Protein AF-A0A6P2HDU5-F1 (afdb_monomer_lite)

Secondary structure (DSSP, 8-state):
----------GGGS---HHHHHHHHHHTT--GGG-TTTTTSTHHHHHHHHHHHHHHHHHHH---

Structure (mmCIF, N/CA/C/O backbone):
data_AF-A0A6P2HDU5-F1
#
_entry.id   AF-A0A6P2HDU5-F1
#
loop_
_atom_site.group_PDB
_atom_site.id
_atom_site.type_symbol
_atom_site.label_atom_id
_atom_site.label_alt_id
_atom_site.label_comp_id
_atom_site.label_asym_id
_atom_site.label_entity_id
_atom_site.label_seq_id
_atom_site.pdbx_PDB_ins_code
_atom_site.Cartn_x
_atom_site.Cartn_y
_atom_site.Cartn_z
_atom_site.occupancy
_atom_site.B_iso_or_equiv
_atom_site.auth_seq_id
_atom_site.auth_comp_id
_atom_site.auth_asym_id
_atom_site.auth_atom_id
_atom_site.pdbx_PDB_model_num
ATOM 1 N N . MET A 1 1 ? -15.639 7.131 -31.520 1.00 35.78 1 MET A N 1
ATOM 2 C CA . MET A 1 1 ? -15.694 6.748 -30.095 1.00 35.78 1 MET A CA 1
ATOM 3 C C . MET A 1 1 ? -14.291 6.902 -29.538 1.00 35.78 1 MET A C 1
ATOM 5 O O . MET A 1 1 ? -13.426 6.120 -29.901 1.00 35.78 1 MET A O 1
ATOM 9 N N . GLY A 1 2 ? -14.031 7.980 -28.795 1.00 37.00 2 GLY A N 1
ATOM 10 C CA . GLY A 1 2 ? -12.733 8.193 -28.153 1.00 37.00 2 GLY A CA 1
ATOM 11 C C . GLY A 1 2 ? -12.644 7.281 -26.940 1.00 37.00 2 GLY A C 1
ATOM 12 O O . GLY A 1 2 ? -13.377 7.492 -25.976 1.00 37.00 2 GLY A O 1
ATOM 13 N N . GLY A 1 3 ? -11.825 6.232 -27.028 1.00 39.75 3 GLY A N 1
ATOM 14 C CA . GLY A 1 3 ? -11.541 5.350 -25.904 1.00 39.75 3 GLY A CA 1
ATOM 15 C C . GLY A 1 3 ? -10.965 6.181 -24.767 1.00 39.75 3 GLY A C 1
ATOM 16 O O . GLY A 1 3 ? -9.893 6.764 -24.900 1.00 39.75 3 GLY A O 1
ATOM 17 N N . ARG A 1 4 ? -11.727 6.291 -23.680 1.00 39.44 4 ARG A N 1
ATOM 18 C CA . ARG A 1 4 ? -11.285 6.883 -22.424 1.00 39.44 4 ARG A CA 1
ATOM 19 C C . ARG A 1 4 ? -10.081 6.057 -21.979 1.00 39.44 4 ARG A C 1
ATOM 21 O O . ARG A 1 4 ? -10.252 4.883 -21.672 1.00 39.44 4 ARG A O 1
ATOM 28 N N . MET A 1 5 ? -8.884 6.641 -22.040 1.00 40.47 5 MET A N 1
ATOM 29 C CA . MET A 1 5 ? -7.698 6.094 -21.385 1.00 40.47 5 MET A CA 1
ATOM 30 C C . MET A 1 5 ? -8.121 5.797 -19.946 1.00 40.47 5 MET A C 1
ATOM 32 O O . MET A 1 5 ? -8.478 6.722 -19.211 1.00 40.47 5 MET A O 1
ATOM 36 N N . LEU A 1 6 ? -8.209 4.513 -19.596 1.00 50.09 6 LEU A N 1
ATOM 37 C CA . LEU A 1 6 ? -8.308 4.114 -18.201 1.00 50.09 6 LEU A CA 1
ATOM 38 C C . LEU A 1 6 ? -7.103 4.763 -17.503 1.00 50.09 6 LEU A C 1
ATOM 40 O O . LEU A 1 6 ? -6.027 4.797 -18.113 1.00 50.09 6 LEU A O 1
ATOM 44 N N . PRO A 1 7 ? -7.279 5.376 -16.315 1.00 49.09 7 PRO A N 1
ATOM 45 C CA . PRO A 1 7 ? -6.137 5.858 -15.551 1.00 49.09 7 PRO A CA 1
ATOM 46 C C . PRO A 1 7 ? -5.170 4.692 -15.464 1.00 49.09 7 PRO A C 1
ATOM 48 O O . PRO A 1 7 ? -5.612 3.575 -15.240 1.00 49.09 7 PRO A O 1
ATOM 51 N N . ASP A 1 8 ? -3.912 4.951 -15.784 1.00 47.53 8 ASP A N 1
ATOM 52 C CA . ASP A 1 8 ? -2.884 3.942 -15.963 1.00 47.53 8 ASP A CA 1
ATOM 53 C C . ASP A 1 8 ? -2.869 3.024 -14.724 1.00 47.53 8 ASP A C 1
ATOM 55 O O . ASP A 1 8 ? -2.298 3.360 -13.693 1.00 47.53 8 ASP A O 1
ATOM 59 N N . GLU A 1 9 ? -3.571 1.883 -14.799 1.00 50.16 9 GLU A N 1
ATOM 60 C CA . GLU A 1 9 ? -3.710 0.899 -13.709 1.00 50.16 9 GLU A CA 1
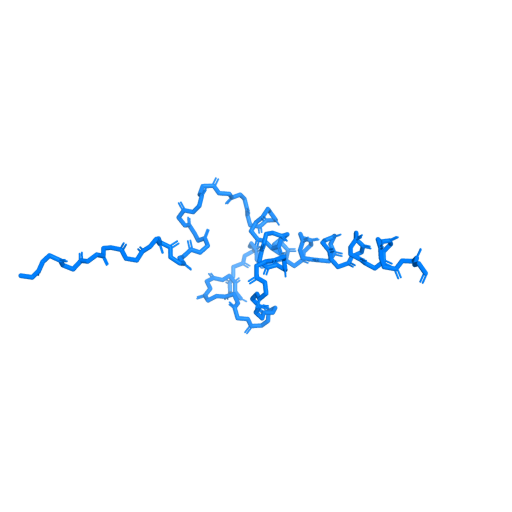ATOM 61 C C . GLU A 1 9 ? -2.384 0.172 -13.468 1.00 50.16 9 GLU A C 1
ATOM 63 O O . GLU A 1 9 ? -2.306 -0.799 -12.722 1.00 50.16 9 GLU A O 1
ATOM 68 N N . ASN A 1 10 ? -1.324 0.616 -14.141 1.00 49.72 10 ASN A N 1
ATOM 69 C CA . ASN A 1 10 ? 0.003 0.099 -13.997 1.00 49.72 10 ASN A CA 1
ATOM 70 C C . ASN A 1 10 ? 0.670 0.775 -12.794 1.00 49.72 10 ASN A C 1
ATOM 72 O O . ASN A 1 10 ? 1.077 1.935 -12.891 1.00 49.72 10 ASN A O 1
ATOM 76 N N . PRO A 1 11 ? 0.913 0.060 -11.685 1.00 50.97 11 PRO A N 1
ATOM 77 C CA . PRO A 1 11 ? 1.714 0.596 -10.595 1.00 50.97 11 PRO A CA 1
ATOM 78 C C . PRO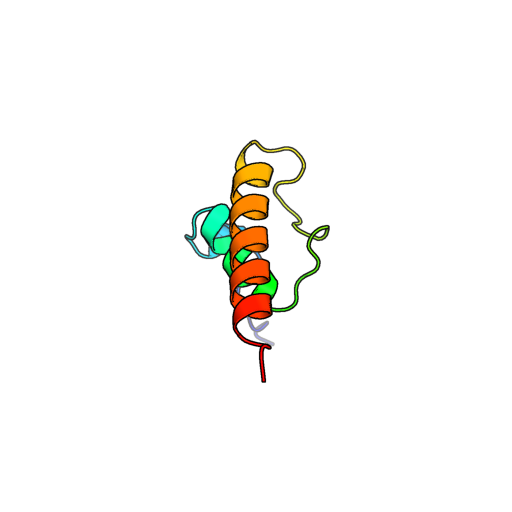 A 1 11 ? 3.053 1.185 -11.086 1.00 50.97 11 PRO A C 1
ATOM 80 O O . PRO A 1 11 ? 3.529 2.164 -10.513 1.00 50.97 11 PRO A O 1
ATOM 83 N N . ARG A 1 12 ? 3.641 0.696 -12.194 1.00 50.06 12 ARG A N 1
ATOM 84 C CA . ARG A 1 12 ? 4.900 1.227 -12.753 1.00 50.06 12 ARG A CA 1
ATOM 85 C C . ARG A 1 12 ? 4.831 2.669 -13.271 1.00 50.06 12 ARG A C 1
ATOM 87 O O . ARG A 1 12 ? 5.884 3.298 -13.349 1.00 50.06 12 ARG A O 1
ATOM 94 N N . SER A 1 13 ? 3.662 3.203 -13.620 1.00 52.69 13 SER A N 1
ATOM 95 C CA . SER A 1 13 ? 3.518 4.544 -14.218 1.00 52.69 13 SER A CA 1
ATOM 96 C C . SER A 1 13 ? 3.206 5.648 -13.205 1.00 52.69 13 SER A C 1
ATOM 98 O O . SER A 1 13 ? 3.215 6.827 -13.553 1.00 52.69 13 SER A O 1
ATOM 100 N N . THR A 1 14 ? 3.019 5.289 -11.932 1.00 61.81 14 THR A N 1
ATOM 101 C CA . THR A 1 14 ? 2.714 6.233 -10.843 1.00 61.81 14 THR A CA 1
ATOM 102 C C . THR A 1 14 ? 3.882 7.162 -10.479 1.00 61.81 14 THR A C 1
ATOM 104 O O . THR A 1 14 ? 3.704 8.108 -9.716 1.00 61.81 14 THR A O 1
ATOM 107 N N . GLY A 1 15 ? 5.096 6.903 -10.989 1.00 66.56 15 GLY A N 1
ATOM 108 C CA . GLY A 1 15 ? 6.319 7.614 -10.588 1.00 66.56 15 GLY A CA 1
ATOM 109 C C . GLY A 1 15 ? 6.787 7.290 -9.162 1.00 66.56 15 GLY A C 1
ATOM 110 O O . GLY A 1 15 ? 7.749 7.886 -8.679 1.00 66.56 15 GLY A O 1
ATOM 111 N N . LEU A 1 16 ? 6.122 6.348 -8.489 1.00 74.50 16 LEU A N 1
ATOM 112 C CA . LEU A 1 16 ? 6.426 5.926 -7.130 1.00 74.50 16 LEU A CA 1
ATOM 113 C C . LEU A 1 16 ? 7.542 4.878 -7.100 1.00 74.50 16 LEU A C 1
ATOM 115 O O . LEU A 1 16 ? 7.690 4.059 -8.014 1.00 74.50 16 LEU A O 1
ATOM 119 N N . THR A 1 17 ? 8.301 4.877 -6.003 1.00 85.75 17 THR A N 1
ATOM 120 C CA . THR A 1 17 ? 9.212 3.776 -5.670 1.00 85.75 17 THR A CA 1
ATOM 121 C C . THR A 1 17 ? 8.413 2.495 -5.430 1.00 85.75 17 THR A C 1
ATOM 123 O O . THR A 1 17 ? 7.258 2.557 -5.010 1.00 85.75 17 THR A O 1
ATOM 126 N N . ALA A 1 18 ? 9.020 1.326 -5.651 1.00 84.94 18 ALA A N 1
ATOM 127 C CA . ALA A 1 18 ? 8.372 0.032 -5.420 1.00 84.94 18 ALA A CA 1
ATOM 128 C C . ALA A 1 18 ? 7.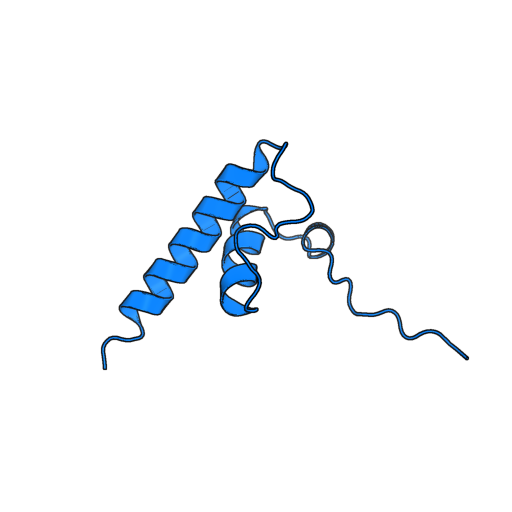743 -0.080 -4.020 1.00 84.94 18 ALA A C 1
ATOM 130 O O . ALA A 1 18 ? 6.599 -0.497 -3.882 1.00 84.94 18 ALA A O 1
ATOM 131 N N . ASP A 1 19 ? 8.444 0.426 -3.005 1.00 87.38 19 ASP A N 1
ATOM 132 C CA . ASP A 1 19 ? 7.942 0.546 -1.637 1.00 87.38 19 ASP A CA 1
ATOM 133 C C . ASP A 1 19 ? 6.637 1.344 -1.521 1.00 87.38 19 ASP A C 1
ATOM 135 O O . ASP A 1 19 ? 5.643 0.854 -0.987 1.00 87.38 19 ASP A O 1
ATOM 139 N N . ALA A 1 20 ? 6.608 2.560 -2.069 1.00 87.38 20 ALA A N 1
ATOM 140 C CA . ALA A 1 20 ? 5.414 3.395 -2.033 1.00 87.38 20 ALA A CA 1
ATOM 141 C C . ALA A 1 20 ? 4.246 2.755 -2.803 1.00 87.38 20 ALA A C 1
ATOM 143 O O . ALA A 1 20 ? 3.098 2.891 -2.388 1.00 87.38 20 ALA A O 1
ATOM 144 N N . ARG A 1 21 ? 4.529 1.990 -3.866 1.00 84.94 21 ARG A N 1
ATOM 145 C CA . ARG A 1 21 ? 3.512 1.218 -4.600 1.00 84.94 21 ARG A CA 1
ATOM 146 C C . ARG A 1 21 ? 2.931 0.076 -3.782 1.00 84.94 21 ARG A C 1
ATOM 148 O O . ARG A 1 21 ? 1.739 -0.182 -3.882 1.00 84.94 21 ARG A O 1
ATOM 155 N N . GLY A 1 22 ? 3.749 -0.609 -2.988 1.00 87.31 22 GLY A N 1
ATOM 156 C CA . GLY A 1 22 ? 3.267 -1.648 -2.080 1.00 87.31 22 GLY A CA 1
ATOM 157 C C . GLY A 1 22 ? 2.365 -1.090 -0.991 1.00 87.31 22 GLY A C 1
ATOM 158 O O . GLY A 1 22 ? 1.318 -1.663 -0.699 1.00 87.31 22 GLY A O 1
ATOM 159 N N . TYR A 1 23 ? 2.741 0.066 -0.443 1.00 89.69 23 TYR A N 1
ATOM 160 C CA . TYR A 1 23 ? 1.931 0.773 0.544 1.00 89.69 23 TYR A CA 1
ATOM 161 C C . TYR A 1 23 ? 0.573 1.200 -0.034 1.00 89.69 23 TYR A C 1
ATOM 163 O O . TYR A 1 23 ? -0.470 0.928 0.554 1.00 89.69 23 TYR A O 1
ATOM 171 N N . ASP A 1 24 ? 0.581 1.838 -1.204 1.00 87.44 24 ASP A N 1
ATOM 172 C CA . ASP A 1 24 ? -0.626 2.306 -1.893 1.00 87.44 24 ASP A CA 1
ATOM 173 C C . ASP A 1 24 ? -1.508 1.141 -2.378 1.00 87.44 24 ASP A C 1
ATOM 175 O O . ASP A 1 24 ? -2.728 1.167 -2.227 1.00 87.44 24 ASP A O 1
ATOM 179 N N . GLY A 1 25 ? -0.893 0.065 -2.877 1.00 85.94 25 GLY A N 1
ATOM 180 C CA . GLY A 1 25 ? -1.589 -1.135 -3.339 1.00 85.94 25 GLY A CA 1
ATOM 181 C C . GLY A 1 25 ? -2.437 -1.808 -2.260 1.00 85.94 25 GLY A C 1
ATOM 182 O O . GLY A 1 25 ? -3.547 -2.249 -2.557 1.00 85.94 25 GLY A O 1
ATOM 183 N N . PHE A 1 26 ? -1.963 -1.822 -1.009 1.00 88.38 26 PHE A N 1
ATOM 184 C CA . PHE A 1 26 ? -2.743 -2.321 0.125 1.00 88.38 26 PHE A CA 1
ATOM 185 C C . PHE A 1 26 ? -4.030 -1.507 0.329 1.00 88.38 26 PHE A C 1
ATOM 187 O O . PHE A 1 26 ? -5.120 -2.074 0.382 1.00 88.38 26 PHE A O 1
ATOM 194 N N . TYR A 1 27 ? -3.927 -0.174 0.394 1.00 87.38 27 TYR A N 1
ATOM 195 C CA . TYR A 1 27 ? -5.088 0.696 0.628 1.00 87.38 27 TYR A CA 1
ATOM 196 C C . TYR A 1 27 ? -6.049 0.764 -0.563 1.00 87.38 27 TYR A C 1
ATOM 198 O O . TYR A 1 27 ? -7.244 0.984 -0.368 1.00 87.38 27 TYR A O 1
ATOM 206 N N . ASN A 1 28 ? -5.557 0.530 -1.781 1.00 84.38 28 ASN A N 1
ATOM 207 C CA . ASN A 1 28 ? -6.386 0.416 -2.980 1.00 84.38 28 ASN A CA 1
ATOM 208 C C . ASN A 1 28 ? -7.046 -0.966 -3.142 1.00 84.38 28 ASN A C 1
ATOM 210 O O . ASN A 1 28 ? -7.797 -1.169 -4.095 1.00 84.38 28 ASN A O 1
ATOM 214 N N . GLY A 1 29 ? -6.806 -1.906 -2.220 1.00 83.75 29 GLY A N 1
ATOM 215 C CA . GLY A 1 29 ? -7.456 -3.217 -2.219 1.00 83.75 29 GLY A CA 1
ATOM 216 C C . GLY A 1 29 ? -6.957 -4.154 -3.317 1.00 83.75 29 GLY A C 1
ATOM 217 O O . GLY A 1 29 ? -7.707 -5.022 -3.767 1.00 83.75 29 GLY A O 1
ATOM 218 N N . LEU A 1 30 ? -5.708 -3.981 -3.760 1.00 83.69 30 LEU A N 1
ATOM 219 C CA . LEU A 1 30 ? -5.062 -4.955 -4.636 1.00 83.69 30 LEU A CA 1
ATOM 220 C C . LEU A 1 30 ? -4.889 -6.294 -3.901 1.00 83.69 30 LEU A C 1
ATOM 222 O O . LEU A 1 30 ? -5.102 -6.410 -2.692 1.00 83.69 30 LEU A O 1
ATOM 226 N N . VAL A 1 31 ? -4.469 -7.323 -4.630 1.00 83.12 31 VAL A N 1
ATOM 227 C CA . VAL A 1 31 ? -3.991 -8.569 -4.026 1.00 83.12 31 VAL A CA 1
ATOM 228 C C . VAL A 1 31 ? -2.471 -8.495 -3.938 1.00 83.12 31 VAL A C 1
ATOM 230 O O . VAL A 1 31 ? -1.808 -8.048 -4.871 1.00 83.12 31 VAL A O 1
ATOM 233 N N . LEU A 1 32 ? -1.917 -8.923 -2.801 1.00 81.62 32 LEU A N 1
ATOM 234 C CA . LEU A 1 32 ? -0.472 -8.960 -2.578 1.00 81.62 32 LEU A CA 1
ATOM 235 C C . LEU A 1 32 ? 0.214 -9.733 -3.724 1.00 81.62 32 LEU A C 1
ATOM 237 O O . LEU A 1 32 ? 1.067 -9.241 -4.461 1.00 81.62 32 LEU A O 1
ATOM 241 N N . ASP A 1 33 ? -0.266 -10.943 -3.956 1.00 76.69 33 ASP A N 1
ATOM 242 C CA . ASP A 1 33 ? 0.178 -11.787 -5.055 1.00 76.69 33 ASP A CA 1
ATOM 243 C C . ASP A 1 33 ? -0.440 -11.375 -6.405 1.00 76.69 33 ASP A C 1
ATOM 245 O O . ASP A 1 33 ? -0.685 -12.213 -7.262 1.00 76.69 33 ASP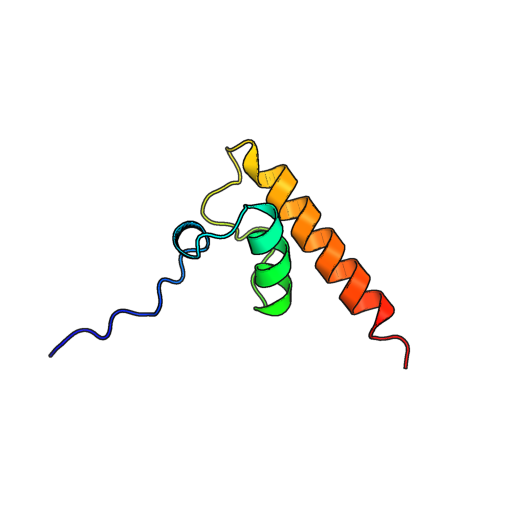 A O 1
ATOM 249 N N . ASP A 1 34 ? -0.711 -10.098 -6.624 1.00 71.69 34 ASP A N 1
ATOM 250 C CA . ASP A 1 34 ? -1.109 -9.585 -7.932 1.00 71.69 34 ASP A CA 1
ATOM 251 C C . ASP A 1 34 ? -0.352 -8.286 -8.210 1.00 71.69 34 ASP A C 1
ATOM 253 O O . ASP A 1 34 ? -0.901 -7.293 -8.672 1.00 71.69 34 ASP A O 1
ATOM 257 N N . ASN A 1 35 ? 0.947 -8.286 -7.879 1.00 66.56 35 ASN A N 1
ATOM 258 C CA . ASN A 1 35 ? 1.903 -7.302 -8.371 1.00 66.56 35 ASN A CA 1
ATOM 259 C C . ASN A 1 35 ? 2.359 -7.760 -9.766 1.00 66.56 35 ASN A C 1
ATOM 261 O O . ASN A 1 35 ? 3.273 -8.587 -9.868 1.00 66.56 35 ASN A O 1
ATOM 265 N N . PRO A 1 36 ? 1.781 -7.233 -10.860 1.00 58.88 36 PRO A N 1
ATOM 266 C CA . PRO A 1 36 ? 1.901 -7.828 -12.192 1.00 58.88 36 PRO A CA 1
ATOM 267 C C . PRO A 1 36 ? 3.309 -7.688 -12.805 1.00 58.88 36 PRO A C 1
ATOM 269 O O . PRO A 1 36 ? 3.532 -8.005 -13.977 1.00 58.88 36 PRO A O 1
ATOM 272 N N . HIS A 1 37 ? 4.281 -7.169 -12.049 1.00 57.44 37 HIS A N 1
ATOM 273 C CA . HIS A 1 37 ? 5.466 -6.530 -12.597 1.00 57.44 37 HIS A CA 1
ATOM 274 C C . HIS A 1 37 ? 6.772 -6.733 -11.822 1.00 57.44 37 HIS A C 1
ATOM 276 O O . HIS A 1 37 ? 7.825 -6.482 -12.422 1.00 57.44 37 HIS A O 1
ATOM 282 N N . GLU A 1 38 ? 6.747 -7.203 -10.568 1.00 60.31 38 GLU A N 1
ATOM 283 C CA . GLU A 1 38 ? 7.966 -7.238 -9.741 1.00 60.31 38 GLU A CA 1
ATOM 284 C C . GLU A 1 38 ? 8.371 -8.591 -9.173 1.00 60.31 38 GLU A C 1
ATOM 286 O O . GLU A 1 38 ? 9.497 -8.689 -8.706 1.00 60.31 38 GLU A O 1
ATOM 291 N N . TRP A 1 39 ? 7.565 -9.650 -9.289 1.00 59.34 39 TRP A N 1
ATOM 292 C CA . TRP A 1 39 ? 7.884 -10.986 -8.747 1.00 59.34 39 TRP A CA 1
ATOM 293 C C . TRP A 1 39 ? 9.251 -11.560 -9.137 1.00 59.34 39 TRP A C 1
ATOM 295 O O . TRP A 1 39 ? 9.775 -12.431 -8.449 1.00 59.34 39 TRP A O 1
ATOM 305 N N . LEU A 1 40 ? 9.822 -11.079 -10.243 1.00 56.50 40 LEU A N 1
ATOM 306 C CA . LEU A 1 40 ? 11.121 -11.495 -10.773 1.00 56.50 40 LEU A CA 1
ATOM 307 C C . LEU A 1 40 ? 12.179 -10.377 -10.726 1.00 56.50 40 LEU A C 1
ATOM 309 O O . LEU A 1 40 ? 13.212 -10.489 -11.381 1.00 56.50 40 LEU A O 1
ATOM 313 N N . SER A 1 41 ? 11.922 -9.291 -9.997 1.00 67.94 41 SER A N 1
ATOM 314 C CA . SER A 1 41 ? 12.827 -8.145 -9.856 1.00 67.94 41 SER A CA 1
ATOM 315 C C . SER A 1 41 ? 13.185 -7.886 -8.397 1.00 67.94 41 SER A C 1
ATOM 317 O O . SER A 1 41 ? 12.392 -8.175 -7.501 1.00 67.94 41 SER A O 1
ATOM 319 N N . ASP A 1 42 ? 14.343 -7.264 -8.169 1.00 72.62 42 ASP A N 1
ATOM 320 C CA . ASP A 1 42 ? 14.799 -6.858 -6.831 1.00 72.62 42 ASP A CA 1
ATOM 321 C C . ASP A 1 42 ? 13.800 -5.927 -6.115 1.00 72.62 42 ASP A C 1
ATOM 323 O O . ASP A 1 42 ? 13.749 -5.881 -4.884 1.00 72.62 42 ASP A O 1
ATOM 327 N N . ASP A 1 43 ? 12.949 -5.244 -6.885 1.00 79.88 43 ASP A N 1
ATOM 328 C CA . ASP A 1 43 ? 11.922 -4.335 -6.389 1.00 79.88 43 ASP A CA 1
ATOM 329 C C . ASP A 1 43 ? 10.768 -5.042 -5.646 1.00 79.88 43 ASP A C 1
ATOM 331 O O . ASP A 1 43 ? 10.100 -4.407 -4.828 1.00 79.88 43 ASP A O 1
ATOM 335 N N . TRP A 1 44 ? 10.579 -6.362 -5.816 1.00 83.75 44 TRP A N 1
ATOM 336 C CA . TRP A 1 44 ? 9.550 -7.123 -5.086 1.00 83.75 44 TRP A CA 1
ATOM 337 C C . TRP A 1 44 ? 9.690 -6.996 -3.573 1.00 83.75 44 TRP A C 1
ATOM 339 O O . TRP A 1 44 ? 8.701 -6.799 -2.867 1.00 83.75 44 TRP A O 1
ATOM 349 N N . HIS A 1 45 ? 10.919 -7.091 -3.057 1.00 86.62 45 HIS A N 1
ATOM 350 C CA . HIS A 1 45 ? 11.158 -6.974 -1.622 1.00 86.62 45 HIS A CA 1
ATOM 351 C C . HIS A 1 45 ? 10.811 -5.574 -1.107 1.00 86.62 45 HIS A C 1
ATOM 353 O O . HIS A 1 45 ? 10.272 -5.449 -0.007 1.00 86.62 45 HIS A O 1
ATOM 359 N N . ALA A 1 46 ? 11.082 -4.532 -1.899 1.00 87.88 46 ALA A N 1
ATOM 360 C CA . ALA A 1 46 ? 10.732 -3.160 -1.550 1.00 87.88 46 ALA A CA 1
ATOM 361 C C . ALA A 1 46 ? 9.212 -2.970 -1.548 1.00 87.88 46 ALA A C 1
ATOM 363 O O . ALA A 1 46 ? 8.663 -2.487 -0.562 1.00 87.88 46 ALA A 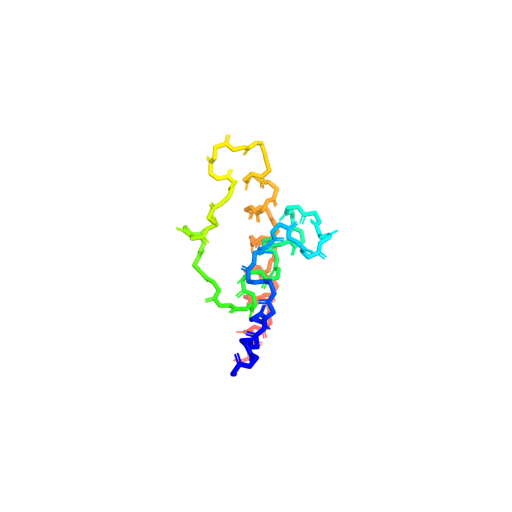O 1
ATOM 364 N N . TRP A 1 47 ? 8.516 -3.434 -2.585 1.00 86.81 47 TRP A N 1
ATOM 365 C CA . TRP A 1 47 ? 7.056 -3.433 -2.615 1.00 86.81 47 TRP A CA 1
ATOM 366 C C . TRP A 1 47 ? 6.453 -4.218 -1.441 1.00 86.81 47 TRP A C 1
ATOM 368 O O . TRP A 1 47 ? 5.559 -3.713 -0.757 1.00 86.81 47 TRP A O 1
ATOM 378 N N . ARG A 1 48 ? 6.993 -5.396 -1.097 1.00 88.69 48 ARG A N 1
ATOM 379 C CA . ARG A 1 48 ? 6.466 -6.177 0.031 1.00 88.69 48 ARG A CA 1
ATOM 380 C C . ARG A 1 48 ? 6.696 -5.459 1.357 1.00 88.69 48 ARG A C 1
ATOM 382 O O . ARG A 1 48 ? 5.819 -5.490 2.217 1.00 88.69 48 ARG A O 1
ATOM 389 N N . ALA A 1 49 ? 7.831 -4.780 1.517 1.00 90.88 49 ALA A N 1
ATOM 390 C CA . ALA A 1 49 ? 8.111 -3.970 2.698 1.00 90.88 49 ALA A CA 1
ATOM 391 C C . ALA A 1 49 ? 7.109 -2.814 2.864 1.00 90.88 49 ALA A C 1
ATOM 393 O O . ALA A 1 49 ? 6.653 -2.561 3.982 1.00 90.88 49 ALA A O 1
ATOM 394 N N . GLY A 1 50 ? 6.743 -2.142 1.773 1.00 90.81 50 GLY A N 1
ATOM 395 C CA . GLY A 1 50 ? 5.740 -1.078 1.778 1.00 90.81 50 GLY A CA 1
ATOM 396 C C . GLY A 1 50 ? 4.352 -1.586 2.148 1.00 90.81 50 GLY A C 1
ATOM 397 O O . GLY A 1 50 ? 3.681 -0.997 2.996 1.00 90.81 50 GLY A O 1
ATOM 398 N N . TRP A 1 51 ? 3.960 -2.732 1.593 1.00 91.44 51 TRP A N 1
ATOM 399 C CA . TRP A 1 51 ? 2.702 -3.389 1.939 1.00 91.44 51 TRP A CA 1
ATOM 400 C C . TRP A 1 51 ? 2.653 -3.798 3.415 1.00 91.44 51 TRP A C 1
ATOM 402 O O . TRP A 1 51 ? 1.683 -3.486 4.099 1.00 91.44 51 TRP A O 1
ATOM 412 N N . CYS A 1 52 ? 3.702 -4.441 3.945 1.00 92.31 52 CYS A N 1
ATOM 413 C CA . CYS A 1 52 ? 3.762 -4.813 5.366 1.00 92.31 52 CYS A CA 1
ATOM 414 C C . CYS A 1 52 ? 3.593 -3.596 6.290 1.00 92.31 52 CYS A C 1
ATOM 416 O O . CYS A 1 52 ? 2.974 -3.701 7.346 1.00 92.31 52 CYS A O 1
ATOM 418 N N . ARG A 1 53 ? 4.141 -2.436 5.905 1.00 93.25 53 ARG A N 1
ATOM 419 C CA . ARG A 1 53 ? 3.953 -1.184 6.651 1.00 93.25 53 ARG A CA 1
ATOM 420 C C . ARG A 1 53 ? 2.510 -0.694 6.604 1.00 93.25 53 ARG A C 1
ATOM 422 O O . ARG A 1 53 ? 1.997 -0.265 7.631 1.00 93.25 53 ARG A O 1
ATOM 429 N N . ALA A 1 54 ? 1.860 -0.769 5.446 1.00 90.56 54 ALA A N 1
ATOM 430 C CA . ALA A 1 54 ? 0.447 -0.427 5.319 1.00 90.56 54 ALA A CA 1
ATOM 431 C C . ALA A 1 54 ? -0.446 -1.367 6.153 1.00 90.56 54 ALA A C 1
ATOM 433 O O . ALA A 1 54 ? -1.310 -0.887 6.883 1.00 90.56 54 ALA A O 1
ATOM 434 N N . GLU A 1 55 ? -0.174 -2.677 6.138 1.00 92.50 55 GLU A N 1
ATOM 435 C CA . GLU A 1 55 ? -0.845 -3.674 6.989 1.00 92.50 55 GLU A CA 1
ATOM 436 C C . GLU A 1 55 ? -0.684 -3.370 8.484 1.00 92.50 55 GLU A C 1
ATOM 438 O O . GLU A 1 55 ? -1.660 -3.425 9.234 1.00 92.50 55 GLU A O 1
ATOM 443 N N . ALA A 1 56 ? 0.533 -3.032 8.925 1.00 91.12 56 ALA A N 1
ATOM 444 C CA . ALA A 1 56 ? 0.800 -2.659 10.312 1.00 91.12 56 ALA A CA 1
ATOM 445 C C . ALA A 1 56 ? 0.022 -1.395 10.710 1.00 91.12 56 ALA A C 1
ATOM 447 O O . ALA A 1 56 ? -0.708 -1.420 11.696 1.00 91.12 56 ALA A O 1
ATOM 448 N N . ASN A 1 57 ? 0.087 -0.337 9.894 1.00 89.44 57 ASN A N 1
ATOM 449 C CA . ASN A 1 57 ? -0.640 0.912 10.138 1.00 89.44 57 ASN A CA 1
ATOM 450 C C . ASN A 1 57 ? -2.162 0.704 10.182 1.00 89.44 57 ASN A C 1
ATOM 452 O O . ASN A 1 57 ? -2.847 1.315 10.997 1.00 89.44 57 ASN A O 1
A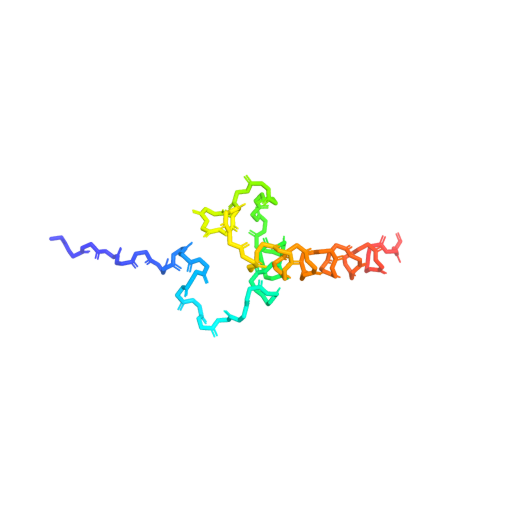TOM 456 N N . PHE A 1 58 ? -2.701 -0.149 9.307 1.00 87.38 58 PHE A N 1
ATOM 457 C CA . PHE A 1 58 ? -4.118 -0.509 9.311 1.00 87.38 58 PHE A CA 1
ATOM 458 C C . PHE A 1 58 ? -4.501 -1.284 10.576 1.00 87.38 58 PHE A C 1
ATOM 460 O O . PHE A 1 58 ? -5.498 -0.965 11.215 1.00 87.38 58 PHE A O 1
ATOM 467 N N . SER A 1 59 ? -3.670 -2.245 10.983 1.00 83.62 59 SER A N 1
ATOM 468 C CA . SER A 1 59 ? -3.906 -3.060 12.182 1.00 83.62 59 SER A CA 1
ATOM 469 C C . SER A 1 59 ? -3.813 -2.250 13.480 1.00 83.62 59 SER A C 1
ATOM 471 O O . SER A 1 59 ? -4.538 -2.534 14.428 1.00 83.62 59 SER A O 1
ATOM 473 N N . GLU A 1 60 ? -2.945 -1.236 13.535 1.00 80.19 60 GLU A N 1
ATOM 474 C CA . GLU A 1 60 ? -2.861 -0.298 14.665 1.00 80.19 60 GLU A CA 1
ATOM 475 C C . GLU A 1 60 ? -4.005 0.732 14.667 1.00 80.19 60 GLU A C 1
ATOM 477 O O . GLU A 1 60 ? -4.351 1.267 15.720 1.00 80.19 60 GLU A O 1
ATOM 482 N N . GLY A 1 61 ? -4.603 1.000 13.500 1.00 65.19 61 GLY A N 1
ATOM 483 C CA . GLY A 1 61 ? -5.747 1.895 13.326 1.00 65.19 61 GLY A CA 1
ATOM 484 C C . GLY A 1 61 ? -7.111 1.254 13.606 1.00 65.19 61 GLY A C 1
ATOM 485 O O . GLY A 1 61 ? -8.022 1.969 13.996 1.00 65.19 61 GLY A O 1
ATOM 486 N N . GLU A 1 62 ? -7.251 -0.068 13.474 1.00 52.28 62 GLU A N 1
ATOM 487 C CA . GLU A 1 62 ? -8.460 -0.857 13.795 1.00 52.28 62 GLU A CA 1
ATOM 488 C C . GLU A 1 62 ? -8.469 -1.339 15.265 1.00 52.28 62 GLU A C 1
ATOM 490 O O . GLU A 1 62 ? -8.943 -2.427 15.593 1.00 52.28 62 GLU A O 1
ATOM 495 N N . ALA A 1 63 ? -7.917 -0.540 16.180 1.00 45.66 63 ALA A N 1
ATOM 496 C CA . ALA A 1 63 ? -8.067 -0.729 17.620 1.00 45.66 63 ALA A CA 1
ATOM 497 C C . ALA A 1 63 ? -9.169 0.209 18.145 1.00 45.66 63 ALA A C 1
ATOM 499 O O . ALA A 1 63 ? -8.877 1.219 18.789 1.00 45.66 63 ALA A O 1
ATOM 500 N N . PHE A 1 64 ? -10.433 -0.111 17.849 1.00 46.69 64 PHE A N 1
ATOM 501 C CA . PHE A 1 64 ? -11.608 0.537 18.448 1.00 46.69 64 PHE A CA 1
ATOM 502 C C . PHE A 1 64 ? -12.490 -0.486 19.164 1.00 46.69 64 PHE A C 1
ATOM 504 O O . PHE A 1 64 ? -12.854 -1.503 18.532 1.00 46.69 64 PHE A O 1
#

Radius of gyration: 13.62 Å; chains: 1; bounding box: 30×20×48 Å

Foldseek 3Di:
DPPDPDPPPQLVVPPDQLLCSLLVCLVVPHDLVPNVPPPPHPSNVSSVNSVVVNVVVVVVVPPD

pLDDT: mean 72.09, std 17.91, range [35.78, 93.25]

Sequence (64 aa):
MGGRMLPDENPRSTGLTADARGYDGFYNGLVLDDNPHEWLSDDWHAWRAGWCRAEANFSEGEAF

Organism: NCBI:txid2015348